Protein AF-A0A505DAJ3-F1 (afdb_monomer_lite)

Sequence (87 aa):
MTRSRTPRSRWPHGASSEPEGTGTRLRQFARIGPGRSGVSLAIDRAPEREEGIVAFRLAELRTNMEATLCGIKALAEEADWEQVPAR

pLDDT: mean 80.29, std 18.84, range [36.22, 98.19]

Secondary structure (DSSP, 8-state):
-------S-----EEEEEEETTEEEEEEE----SS--HHHHHHHH-GGGHHHHHHHHHHHHHHHHHHHHHHHHHHHHH--GGGS---

Radius of gyration: 18.71 Å; chains: 1; bounding box: 54×20×52 Å

InterPro domains:
  IPR023393 START-like domain superfamily [G3DSA:3.30.530.20] (2-83)

Foldseek 3Di:
DDPDQFDQADDDQDWDWDDDPPDIDIDTDGDGDPGQDVLNVVCVVPVVCNVVSVVVVVVVVVVVVVVVVVVVVVCVVPDPPVPDDDD

Organism: NCBI:txid2315329

Structure (mmCIF, N/CA/C/O backbone):
data_AF-A0A505DAJ3-F1
#
_entry.id   AF-A0A505DAJ3-F1
#
loop_
_atom_site.group_PDB
_atom_site.id
_atom_site.type_symbol
_atom_site.label_atom_id
_atom_site.label_alt_id
_atom_site.label_comp_id
_atom_site.label_asym_id
_atom_site.label_entity_id
_atom_site.label_seq_id
_atom_site.pdbx_PDB_ins_code
_atom_site.Cartn_x
_atom_site.Cartn_y
_atom_site.Cartn_z
_atom_site.occupancy
_atom_site.B_iso_or_equiv
_atom_site.auth_seq_id
_atom_site.auth_comp_id
_atom_site.auth_asym_id
_atom_site.auth_atom_id
_atom_site.pdbx_PDB_model_num
ATOM 1 N N . MET A 1 1 ? 35.808 2.020 -3.157 1.00 36.22 1 MET A N 1
ATOM 2 C CA . MET A 1 1 ? 34.402 2.284 -3.545 1.00 36.22 1 MET A CA 1
ATOM 3 C C . MET A 1 1 ? 33.482 1.479 -2.636 1.00 36.22 1 MET A C 1
ATOM 5 O O . MET A 1 1 ? 33.198 0.318 -2.905 1.00 36.22 1 MET A O 1
ATOM 9 N N . THR A 1 2 ? 33.083 2.051 -1.506 1.00 38.53 2 THR A N 1
ATOM 10 C CA . THR A 1 2 ? 32.161 1.425 -0.550 1.00 38.53 2 THR A CA 1
ATOM 11 C C . THR A 1 2 ? 30.757 1.455 -1.155 1.00 38.53 2 THR A C 1
ATOM 13 O O . THR A 1 2 ? 30.198 2.530 -1.353 1.00 38.53 2 THR A O 1
ATOM 16 N N . ARG A 1 3 ? 30.187 0.292 -1.505 1.00 40.78 3 ARG A N 1
ATOM 17 C CA . ARG A 1 3 ? 28.780 0.203 -1.930 1.00 40.78 3 ARG A CA 1
ATOM 18 C C . ARG A 1 3 ? 27.912 0.617 -0.741 1.00 40.78 3 ARG A C 1
ATOM 20 O O . ARG A 1 3 ? 27.811 -0.136 0.226 1.00 40.78 3 ARG A O 1
ATOM 27 N N . SER A 1 4 ? 27.306 1.802 -0.790 1.00 44.22 4 SER A N 1
ATOM 28 C CA . SER A 1 4 ? 26.281 2.179 0.179 1.00 44.22 4 SER A CA 1
ATOM 29 C C . SER A 1 4 ? 25.109 1.211 0.009 1.00 44.22 4 SER A C 1
ATOM 31 O O . SER A 1 4 ? 24.460 1.134 -1.034 1.00 44.22 4 SER A O 1
ATOM 33 N N . ARG A 1 5 ? 24.876 0.368 1.017 1.00 52.72 5 ARG A N 1
ATOM 34 C CA . ARG A 1 5 ? 23.734 -0.545 1.025 1.00 52.72 5 ARG A CA 1
ATOM 35 C C . ARG A 1 5 ? 22.514 0.264 1.453 1.00 52.72 5 ARG A C 1
ATOM 37 O O . ARG A 1 5 ? 22.156 0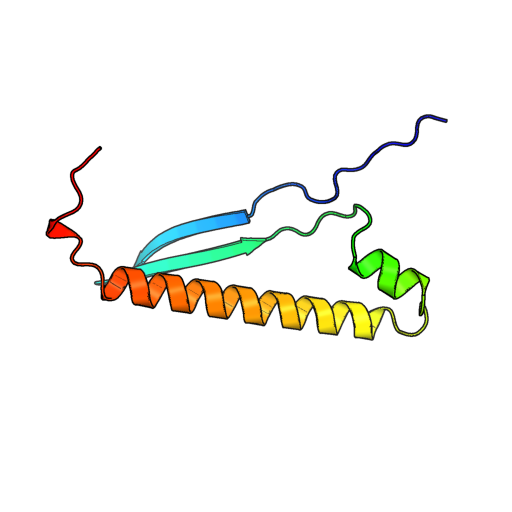.262 2.626 1.00 52.72 5 ARG A O 1
ATOM 44 N N . THR A 1 6 ? 21.919 1.012 0.524 1.00 55.59 6 THR A N 1
ATOM 45 C CA . THR A 1 6 ? 20.714 1.797 0.813 1.00 55.59 6 THR A CA 1
ATOM 46 C C . THR A 1 6 ? 19.604 0.839 1.264 1.00 55.59 6 THR A C 1
ATOM 48 O O . THR A 1 6 ? 19.303 -0.116 0.537 1.00 55.59 6 THR A O 1
ATOM 51 N N . PRO A 1 7 ? 19.020 1.019 2.462 1.00 53.12 7 PRO A N 1
ATOM 52 C CA . PRO A 1 7 ? 17.971 0.135 2.953 1.00 53.12 7 PRO A CA 1
ATOM 53 C C . PRO A 1 7 ? 16.781 0.134 1.983 1.00 53.12 7 PRO A C 1
ATOM 55 O O . PRO A 1 7 ? 16.324 1.188 1.540 1.00 53.12 7 PRO A O 1
ATOM 58 N N . ARG A 1 8 ? 16.294 -1.069 1.646 1.00 51.44 8 ARG A N 1
ATOM 59 C CA . ARG A 1 8 ? 15.191 -1.303 0.689 1.00 51.44 8 ARG A CA 1
ATOM 60 C C . ARG A 1 8 ? 13.882 -0.618 1.091 1.00 51.44 8 ARG A C 1
ATOM 62 O O . ARG A 1 8 ? 13.098 -0.248 0.227 1.00 51.44 8 ARG A O 1
ATOM 69 N N . SER A 1 9 ? 13.699 -0.386 2.385 1.00 38.41 9 SER A N 1
ATOM 70 C CA . SER A 1 9 ? 12.530 0.272 2.956 1.00 38.41 9 SER A CA 1
ATOM 71 C C . SER A 1 9 ? 12.991 1.099 4.155 1.00 38.41 9 SER A C 1
ATOM 73 O O . SER A 1 9 ? 13.690 0.579 5.024 1.00 38.41 9 SER A O 1
ATOM 75 N N . ARG A 1 10 ? 12.605 2.379 4.231 1.00 47.53 10 ARG A N 1
ATOM 76 C CA . ARG A 1 10 ? 12.667 3.160 5.475 1.00 47.53 10 ARG A CA 1
ATOM 77 C C . ARG A 1 10 ? 11.232 3.352 5.959 1.00 47.53 10 ARG A C 1
ATOM 79 O O . ARG A 1 10 ? 10.497 4.128 5.345 1.00 47.53 10 ARG A O 1
ATOM 86 N N . TRP A 1 11 ? 10.876 2.647 7.042 1.00 41.34 11 TRP A N 1
ATOM 87 C CA . TRP A 1 11 ? 9.592 2.733 7.765 1.00 41.34 11 TRP A CA 1
ATOM 88 C C . TRP A 1 11 ? 9.152 4.212 7.869 1.00 41.34 11 TRP A C 1
ATOM 90 O O . TRP A 1 11 ? 9.998 5.086 8.108 1.00 41.34 11 TRP A O 1
ATOM 100 N N . PRO A 1 12 ? 7.885 4.522 7.542 1.00 52.53 12 PRO A N 1
ATOM 101 C CA . PRO A 1 12 ? 6.767 4.041 8.339 1.00 52.53 12 PRO A CA 1
ATOM 102 C C . PRO A 1 12 ? 5.788 3.195 7.515 1.00 52.53 12 PRO A C 1
ATOM 104 O O . PRO A 1 12 ? 5.217 3.679 6.541 1.00 52.53 12 PRO A O 1
ATOM 107 N N . HIS A 1 13 ? 5.565 1.948 7.923 1.00 53.12 13 HIS A N 1
ATOM 108 C CA . HIS A 1 13 ? 4.212 1.404 7.871 1.00 53.12 13 HIS A CA 1
ATOM 109 C C . HIS A 1 13 ? 3.556 1.885 9.162 1.00 53.12 13 HIS A C 1
ATOM 111 O O . HIS A 1 13 ? 3.924 1.425 10.243 1.00 53.12 13 HIS A O 1
ATOM 117 N N . GLY A 1 14 ? 2.718 2.911 9.063 1.00 56.84 14 GLY A N 1
ATOM 118 C CA . GLY A 1 14 ? 1.986 3.465 10.194 1.00 56.84 14 GLY A CA 1
ATOM 119 C C . GLY A 1 14 ? 0.507 3.183 10.006 1.00 56.84 14 GLY A C 1
ATOM 120 O O . GLY A 1 14 ? -0.025 3.369 8.910 1.00 56.84 14 GLY A O 1
ATOM 121 N N . ALA A 1 15 ? -0.134 2.718 11.068 1.00 57.88 15 ALA A N 1
ATOM 122 C CA . ALA A 1 15 ? -1.574 2.777 11.194 1.00 57.88 15 ALA A CA 1
ATOM 123 C C . ALA A 1 15 ? -1.894 3.874 12.213 1.00 57.88 15 ALA A C 1
ATOM 125 O O . ALA A 1 15 ? -1.265 3.911 13.270 1.00 57.88 15 ALA A O 1
ATOM 126 N N . SER A 1 16 ? -2.811 4.782 11.891 1.00 76.00 16 SER A N 1
ATOM 127 C CA . SER A 1 16 ? -3.345 5.737 12.865 1.00 76.00 16 SER A CA 1
ATOM 128 C C . SER A 1 16 ? -4.837 5.504 13.023 1.00 76.00 16 SER A C 1
ATOM 130 O O . SER A 1 16 ? -5.542 5.294 12.034 1.00 76.00 16 SER A O 1
ATOM 132 N N . SER A 1 17 ? -5.300 5.523 14.266 1.00 74.81 17 SER A N 1
ATOM 133 C CA . SER A 1 17 ? -6.708 5.425 14.625 1.00 74.81 17 SER A CA 1
ATOM 134 C C . SER A 1 17 ? -7.141 6.716 15.299 1.00 74.81 17 SER A C 1
ATOM 136 O O . SER A 1 17 ? -6.486 7.162 16.240 1.00 74.81 17 SER A O 1
ATOM 138 N N . GLU A 1 18 ? -8.241 7.297 14.844 1.00 85.38 18 GLU A N 1
ATOM 139 C CA . GLU A 1 18 ? -8.864 8.463 15.473 1.00 85.38 18 GLU A CA 1
ATOM 140 C C . GLU A 1 18 ? -10.350 8.160 15.705 1.00 85.38 18 GLU A C 1
ATOM 142 O O . GLU A 1 18 ? -10.961 7.506 14.853 1.00 85.38 18 GLU A O 1
ATOM 147 N N . PRO A 1 19 ? -10.949 8.595 16.827 1.00 84.38 19 PRO A N 1
ATOM 148 C CA . PRO A 1 19 ? -12.393 8.498 17.009 1.00 84.38 19 PRO A CA 1
ATOM 149 C C . PRO A 1 19 ? -13.128 9.218 15.872 1.00 84.38 19 PRO A C 1
ATOM 151 O O . PRO A 1 19 ? -12.774 10.341 15.511 1.00 84.38 19 PRO A O 1
ATOM 154 N N . GLU A 1 20 ? -14.162 8.594 15.314 1.00 87.12 20 GLU A N 1
ATOM 155 C CA . GLU A 1 20 ? -15.008 9.185 14.273 1.00 87.12 20 GLU A CA 1
ATOM 156 C C . GLU A 1 20 ? -16.468 8.826 14.567 1.00 87.12 20 GLU A C 1
ATOM 158 O O . GLU A 1 20 ? -16.939 7.725 14.276 1.00 87.12 20 GLU A O 1
ATOM 163 N N . GLY A 1 21 ? -17.183 9.753 15.212 1.00 87.25 21 GLY A N 1
ATOM 164 C CA . GLY A 1 21 ? -18.549 9.520 15.681 1.00 87.25 21 GLY A CA 1
ATOM 165 C C . GLY A 1 21 ? -18.611 8.376 16.695 1.00 87.25 21 GLY A C 1
ATOM 166 O O . GLY A 1 21 ? -17.925 8.406 17.712 1.00 87.25 21 GLY A O 1
ATOM 167 N N . THR A 1 22 ? -19.434 7.368 16.411 1.00 85.62 22 THR A N 1
ATOM 168 C CA . THR A 1 22 ? -19.556 6.146 17.225 1.00 85.62 22 THR A CA 1
ATOM 169 C C . THR A 1 22 ? -18.534 5.067 16.854 1.00 85.62 22 THR A C 1
ATOM 171 O O . THR A 1 22 ? -18.597 3.966 17.392 1.00 85.62 22 THR A O 1
ATOM 174 N N . GLY A 1 23 ? -17.631 5.344 15.909 1.00 87.44 23 GLY A N 1
ATOM 175 C CA . GLY A 1 23 ? -16.651 4.393 15.395 1.00 87.44 23 GLY A CA 1
ATOM 176 C C . GLY A 1 23 ? -15.215 4.902 15.482 1.00 87.44 23 GLY A C 1
ATOM 177 O O . GLY A 1 23 ? -14.905 5.901 16.131 1.00 87.44 23 GLY A O 1
ATOM 178 N N . THR A 1 24 ? -14.315 4.186 14.810 1.00 89.88 24 THR A N 1
ATOM 179 C CA . THR A 1 24 ? -12.895 4.537 14.711 1.00 89.88 24 THR A CA 1
ATOM 180 C C . THR A 1 24 ? -12.478 4.609 13.253 1.00 89.88 24 THR A C 1
ATOM 182 O O . THR A 1 24 ? -12.715 3.684 12.475 1.00 89.88 24 THR A O 1
ATOM 185 N N . ARG A 1 25 ? -11.785 5.685 12.892 1.00 90.75 25 ARG A N 1
ATOM 186 C CA . ARG A 1 25 ? -11.158 5.835 11.587 1.00 90.75 25 ARG A CA 1
ATOM 187 C C . ARG A 1 25 ? -9.756 5.259 11.603 1.00 90.75 25 ARG A C 1
ATOM 189 O O . ARG A 1 25 ? -8.862 5.850 12.200 1.00 90.75 25 ARG A O 1
ATOM 196 N N . LEU A 1 26 ? -9.539 4.163 10.883 1.00 91.38 26 LEU A N 1
ATOM 197 C CA . LEU A 1 26 ? -8.211 3.590 10.678 1.00 91.38 26 LEU A CA 1
ATOM 198 C C . LEU A 1 26 ? -7.609 4.072 9.352 1.00 91.38 26 LEU A C 1
ATOM 200 O O . LEU A 1 26 ? -8.206 3.914 8.288 1.00 91.38 26 LEU A O 1
ATOM 204 N N . ARG A 1 27 ? -6.401 4.635 9.397 1.00 91.12 27 ARG A N 1
ATOM 205 C CA . ARG A 1 27 ? -5.614 4.991 8.208 1.00 91.12 27 ARG A CA 1
ATOM 206 C C . ARG A 1 27 ? -4.381 4.111 8.140 1.00 91.12 27 ARG A C 1
ATOM 208 O O . ARG A 1 27 ? -3.643 4.042 9.113 1.00 91.12 27 ARG A O 1
ATOM 215 N N . GLN A 1 28 ? -4.122 3.511 6.982 1.00 89.62 28 GLN A N 1
ATOM 216 C CA . GLN A 1 28 ? -2.893 2.771 6.700 1.00 89.62 28 GLN A CA 1
ATOM 217 C C . GLN A 1 28 ? -2.104 3.486 5.602 1.00 89.62 28 GLN A C 1
ATOM 219 O O . GLN A 1 28 ? -2.670 3.890 4.586 1.00 89.62 28 GLN A O 1
ATOM 224 N N . PHE A 1 29 ? -0.791 3.618 5.779 1.00 89.44 29 PHE A N 1
ATOM 225 C CA . PHE A 1 29 ? 0.096 4.152 4.749 1.00 89.44 29 PHE A CA 1
ATOM 226 C C . PHE A 1 29 ? 1.435 3.409 4.716 1.00 89.44 29 PHE A C 1
ATOM 228 O O . PHE A 1 29 ? 1.836 2.757 5.682 1.00 89.44 29 PHE A O 1
ATOM 235 N N . ALA A 1 30 ? 2.136 3.520 3.588 1.00 84.44 30 ALA A N 1
ATOM 236 C CA . ALA A 1 30 ? 3.466 2.962 3.391 1.00 84.44 30 ALA A CA 1
ATOM 237 C C . ALA A 1 30 ? 4.350 3.957 2.634 1.00 84.44 30 ALA A C 1
ATOM 239 O O . ALA A 1 30 ? 3.888 4.645 1.724 1.00 84.44 30 ALA A O 1
ATOM 240 N N . ARG A 1 31 ? 5.641 4.001 2.977 1.00 83.38 31 ARG A N 1
ATOM 241 C CA . ARG A 1 31 ? 6.660 4.714 2.198 1.00 83.38 31 ARG A CA 1
ATOM 242 C C . ARG A 1 31 ? 7.584 3.715 1.514 1.00 83.38 31 ARG A C 1
ATOM 244 O O . ARG A 1 31 ? 8.334 3.002 2.180 1.00 83.38 31 ARG A O 1
ATOM 251 N N . ILE A 1 32 ? 7.565 3.708 0.187 1.00 81.50 32 ILE A N 1
ATOM 252 C CA . ILE A 1 32 ? 8.451 2.867 -0.619 1.00 81.50 32 ILE A CA 1
ATOM 253 C C . ILE A 1 32 ? 9.810 3.564 -0.730 1.00 81.50 32 ILE A C 1
ATOM 255 O O . ILE A 1 32 ? 9.896 4.728 -1.115 1.00 81.50 32 ILE A O 1
ATOM 259 N N . GLY A 1 33 ? 10.870 2.870 -0.313 1.00 74.31 33 GLY A N 1
ATOM 260 C CA . GLY A 1 33 ? 12.235 3.385 -0.376 1.00 74.31 33 GLY A CA 1
ATOM 261 C C . GLY A 1 33 ? 12.864 3.203 -1.762 1.00 74.31 33 GLY A C 1
ATOM 262 O O . GLY A 1 33 ? 12.421 2.352 -2.530 1.00 74.31 33 GLY A O 1
ATOM 263 N N . PRO A 1 34 ? 13.944 3.941 -2.071 1.00 76.56 34 PRO A N 1
ATOM 264 C CA . PRO A 1 34 ? 14.637 3.854 -3.359 1.00 76.56 34 PRO A CA 1
ATOM 265 C C . PRO A 1 34 ? 15.500 2.589 -3.508 1.00 76.56 34 PRO A C 1
ATOM 267 O O . PRO A 1 34 ? 16.118 2.374 -4.548 1.00 76.56 34 PRO A O 1
ATOM 270 N N . GLY A 1 35 ? 15.630 1.769 -2.460 1.00 80.06 35 GLY A N 1
ATOM 271 C CA . GLY A 1 35 ? 16.468 0.579 -2.524 1.00 80.06 35 GLY A CA 1
ATOM 272 C C . GLY A 1 35 ? 15.870 -0.471 -3.462 1.00 80.06 35 GLY A C 1
ATOM 273 O O . GLY A 1 35 ? 14.670 -0.734 -3.431 1.00 80.06 35 GLY A O 1
ATOM 274 N N . ARG A 1 36 ? 16.733 -1.097 -4.275 1.00 80.62 36 ARG A N 1
ATOM 275 C CA . ARG A 1 36 ? 16.348 -2.111 -5.273 1.00 80.62 36 ARG A CA 1
ATOM 276 C C . ARG A 1 36 ? 15.360 -3.113 -4.703 1.00 80.62 36 ARG A C 1
ATOM 278 O O . ARG A 1 36 ? 15.710 -3.768 -3.735 1.00 80.62 36 ARG A O 1
ATOM 285 N N . SER A 1 37 ? 14.210 -3.324 -5.323 1.00 84.25 37 SER A N 1
ATOM 286 C CA . SER A 1 37 ? 13.177 -4.259 -4.856 1.00 84.25 37 SER A CA 1
ATOM 287 C C . SER A 1 37 ? 12.918 -5.367 -5.886 1.00 84.25 37 SER A C 1
ATOM 289 O O . SER A 1 37 ? 13.614 -5.455 -6.897 1.00 84.25 37 SER A O 1
ATOM 291 N N . GLY A 1 38 ? 11.923 -6.230 -5.645 1.00 87.31 38 GLY A N 1
ATOM 292 C CA . GLY A 1 38 ? 11.435 -7.154 -6.678 1.00 87.31 38 GLY A CA 1
ATOM 293 C C . GLY A 1 38 ? 10.907 -6.425 -7.922 1.00 87.31 38 GLY A C 1
ATOM 294 O O . GLY A 1 38 ? 11.035 -6.944 -9.024 1.00 87.31 38 GLY A O 1
ATOM 295 N N . VAL A 1 39 ? 10.414 -5.190 -7.759 1.00 91.12 39 VAL A N 1
ATOM 296 C CA . VAL A 1 39 ? 9.992 -4.318 -8.869 1.00 91.12 39 VAL A CA 1
ATOM 297 C C . VAL A 1 39 ? 11.194 -3.934 -9.730 1.00 91.12 39 VAL A C 1
ATOM 299 O O . VAL A 1 39 ? 11.140 -4.074 -10.944 1.00 91.12 39 VAL A O 1
ATOM 302 N N . SER A 1 40 ? 12.317 -3.557 -9.108 1.00 90.44 40 SER A N 1
ATOM 303 C CA . SER A 1 40 ? 13.553 -3.233 -9.837 1.00 90.44 40 SER A CA 1
ATOM 304 C C . SER A 1 40 ? 14.061 -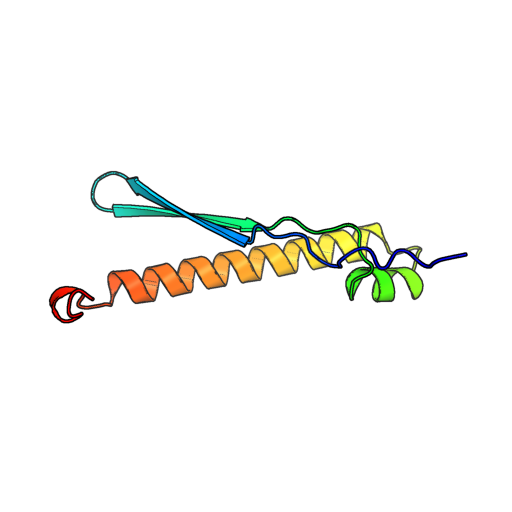4.410 -10.672 1.00 90.44 40 SER A C 1
ATOM 306 O O . SER A 1 40 ? 14.531 -4.207 -11.779 1.00 90.44 40 SER A O 1
ATOM 308 N N . LEU A 1 41 ? 13.933 -5.646 -10.171 1.00 92.62 41 LEU A N 1
ATOM 309 C CA . LEU A 1 41 ? 14.322 -6.844 -10.927 1.00 92.62 41 LEU A CA 1
ATOM 310 C C . LEU A 1 41 ? 13.400 -7.120 -12.122 1.00 92.62 41 LEU A C 1
ATOM 312 O O . LEU A 1 41 ? 13.853 -7.673 -13.119 1.00 92.62 41 LEU A O 1
ATOM 316 N N . ALA A 1 42 ? 12.114 -6.781 -12.018 1.00 93.75 42 ALA A N 1
ATOM 317 C CA . ALA A 1 42 ? 11.183 -6.895 -13.136 1.00 93.75 42 ALA A CA 1
ATOM 318 C C . ALA A 1 42 ? 11.485 -5.842 -14.213 1.00 93.75 42 ALA A C 1
ATOM 320 O O . ALA A 1 42 ? 11.514 -6.185 -15.391 1.00 93.75 42 ALA A O 1
ATOM 321 N N . ILE A 1 43 ? 11.787 -4.605 -13.802 1.00 95.19 43 ILE A N 1
ATOM 322 C CA . ILE A 1 43 ? 12.191 -3.517 -14.705 1.00 95.19 43 ILE A CA 1
ATOM 323 C C . ILE A 1 43 ? 13.507 -3.862 -15.413 1.00 95.19 43 ILE A C 1
ATOM 325 O O . ILE A 1 43 ? 13.578 -3.753 -16.628 1.00 95.19 43 ILE A O 1
ATOM 329 N N . ASP A 1 44 ? 14.512 -4.381 -14.695 1.00 95.75 44 ASP A N 1
ATOM 330 C CA . ASP A 1 44 ? 15.790 -4.800 -15.298 1.00 95.75 44 ASP A CA 1
ATOM 331 C C . ASP A 1 44 ? 15.609 -5.828 -16.437 1.00 95.75 44 ASP A C 1
ATOM 333 O O . ASP A 1 44 ? 16.431 -5.896 -17.347 1.00 95.75 44 ASP A O 1
ATOM 337 N N . ARG A 1 45 ? 14.559 -6.662 -16.375 1.00 96.88 45 ARG A N 1
ATOM 338 C CA . ARG A 1 45 ? 14.264 -7.701 -17.379 1.00 96.88 45 ARG A CA 1
ATOM 339 C C . ARG A 1 45 ? 13.474 -7.185 -18.582 1.00 96.88 45 ARG A C 1
ATOM 341 O O . ARG A 1 45 ? 13.527 -7.826 -19.626 1.00 96.88 45 ARG A O 1
ATOM 348 N N . ALA A 1 46 ? 12.719 -6.103 -18.416 1.00 96.31 46 ALA A N 1
ATOM 349 C CA . ALA A 1 46 ? 11.843 -5.523 -19.434 1.00 96.31 46 ALA A CA 1
ATOM 350 C C . ALA A 1 46 ? 11.752 -3.997 -19.232 1.00 96.31 46 ALA A C 1
ATOM 352 O O . ALA A 1 46 ? 10.717 -3.493 -18.776 1.00 96.31 46 ALA A O 1
ATOM 353 N N . PRO A 1 47 ? 12.843 -3.254 -19.495 1.00 96.38 47 PRO A N 1
ATOM 354 C CA . PRO A 1 47 ? 12.919 -1.820 -19.212 1.00 96.38 47 PRO A CA 1
ATOM 355 C C . PRO A 1 47 ? 11.887 -1.009 -20.003 1.00 96.38 47 PRO A C 1
ATOM 357 O O . PRO A 1 47 ? 11.342 -0.033 -19.500 1.00 96.38 47 PRO A O 1
ATOM 360 N N . GLU A 1 48 ? 11.529 -1.456 -21.205 1.00 98.19 48 GLU A N 1
ATOM 361 C CA . GLU A 1 48 ? 10.484 -0.856 -22.037 1.00 98.19 48 GLU A CA 1
ATOM 362 C C . GLU A 1 48 ? 9.078 -0.933 -21.417 1.00 98.19 48 GLU A C 1
ATOM 364 O O . GLU A 1 48 ? 8.157 -0.266 -21.884 1.00 98.19 48 GLU A O 1
ATOM 369 N N . ARG A 1 49 ? 8.896 -1.743 -20.365 1.00 97.44 49 ARG A N 1
ATOM 370 C CA . ARG A 1 49 ? 7.628 -1.916 -19.642 1.00 97.44 49 ARG A CA 1
ATOM 371 C C . ARG A 1 49 ? 7.633 -1.275 -18.259 1.00 97.44 49 ARG A C 1
ATOM 373 O O . ARG A 1 49 ? 6.737 -1.575 -17.470 1.00 97.44 49 ARG A O 1
ATOM 380 N N . GLU A 1 50 ? 8.611 -0.427 -17.943 1.00 95.81 50 GLU A N 1
ATOM 381 C CA . GLU A 1 50 ? 8.784 0.141 -16.602 1.00 95.81 50 GLU A CA 1
ATOM 382 C C . GLU A 1 50 ? 7.491 0.749 -16.040 1.00 95.81 50 GLU A C 1
ATOM 384 O O . GLU A 1 50 ? 7.051 0.350 -14.960 1.00 95.81 50 GLU A O 1
ATOM 389 N N . GLU A 1 51 ? 6.833 1.638 -16.787 1.00 97.00 51 GLU A N 1
ATOM 390 C CA . GLU A 1 51 ? 5.597 2.296 -16.343 1.00 97.00 51 GLU A CA 1
ATOM 391 C C . GLU A 1 51 ? 4.482 1.288 -16.039 1.00 97.00 51 GLU A C 1
ATOM 393 O O . GLU A 1 51 ? 3.821 1.376 -15.003 1.00 97.00 51 GLU A O 1
ATOM 398 N N . GLY A 1 52 ? 4.313 0.281 -16.902 1.00 97.62 52 GLY A N 1
ATOM 399 C CA . GLY A 1 52 ? 3.320 -0.776 -16.715 1.00 97.62 52 GLY A CA 1
ATOM 400 C C . GLY A 1 52 ? 3.620 -1.653 -15.499 1.00 97.62 52 GLY A C 1
ATOM 401 O O . GLY A 1 52 ? 2.715 -1.982 -14.731 1.00 97.62 52 GLY A O 1
ATOM 402 N N . ILE A 1 53 ? 4.893 -1.990 -15.278 1.00 96.25 53 ILE A N 1
ATOM 403 C CA . ILE A 1 53 ? 5.341 -2.747 -14.105 1.00 96.25 53 ILE A CA 1
ATOM 404 C C . ILE A 1 53 ? 5.074 -1.942 -12.829 1.00 96.25 53 ILE A C 1
ATOM 406 O O . ILE A 1 53 ? 4.526 -2.480 -11.868 1.00 96.25 53 ILE A O 1
ATOM 410 N N . VAL A 1 54 ? 5.424 -0.655 -12.805 1.00 93.56 54 VAL A N 1
ATOM 411 C CA . VAL A 1 54 ? 5.188 0.212 -11.643 1.00 93.56 54 VAL A CA 1
ATOM 412 C C . VAL A 1 54 ? 3.691 0.357 -11.371 1.00 93.56 54 VAL A C 1
ATOM 414 O O . VAL A 1 54 ? 3.264 0.145 -10.234 1.00 93.56 54 VAL A O 1
ATOM 417 N N . ALA A 1 55 ? 2.883 0.645 -12.394 1.00 96.06 55 ALA A N 1
ATOM 418 C CA . ALA A 1 55 ? 1.435 0.794 -12.263 1.00 96.06 55 ALA A CA 1
ATOM 419 C C . ALA A 1 55 ? 0.774 -0.477 -11.714 1.00 96.06 55 ALA A C 1
ATOM 421 O O . ALA A 1 55 ? 0.006 -0.410 -10.753 1.00 96.06 55 ALA A O 1
ATOM 422 N N . PHE A 1 56 ? 1.133 -1.642 -12.260 1.00 96.88 56 PHE A N 1
ATOM 423 C CA . PHE A 1 56 ? 0.635 -2.931 -11.786 1.00 96.88 56 PHE A CA 1
ATOM 424 C C . PHE A 1 56 ? 0.980 -3.168 -10.311 1.00 96.88 56 PHE A C 1
ATOM 426 O O . PHE A 1 56 ? 0.110 -3.497 -9.509 1.00 96.88 56 PHE A O 1
ATOM 433 N N . ARG A 1 57 ? 2.236 -2.931 -9.913 1.00 94.38 57 ARG A N 1
ATOM 434 C CA . ARG A 1 57 ? 2.680 -3.159 -8.528 1.00 94.38 57 ARG A CA 1
ATOM 435 C C . ARG A 1 57 ? 2.049 -2.185 -7.535 1.00 94.38 57 ARG A C 1
ATOM 437 O O . ARG A 1 57 ? 1.801 -2.570 -6.393 1.00 94.38 57 ARG A O 1
ATOM 444 N N . LEU A 1 58 ? 1.772 -0.947 -7.947 1.00 93.12 58 LEU A N 1
ATOM 445 C CA . LEU A 1 58 ? 1.024 0.010 -7.130 1.00 93.12 58 LEU A CA 1
ATOM 446 C C . LEU A 1 58 ? -0.448 -0.396 -6.978 1.00 93.12 58 LEU A C 1
ATOM 448 O O . LEU A 1 58 ? -0.998 -0.253 -5.886 1.00 93.12 58 LEU A O 1
ATOM 452 N N . ALA A 1 59 ? -1.066 -0.934 -8.032 1.00 96.00 59 ALA A N 1
ATOM 453 C CA . ALA A 1 59 ? -2.422 -1.470 -7.968 1.00 96.00 59 ALA A CA 1
ATOM 454 C C . ALA A 1 59 ? -2.503 -2.686 -7.031 1.00 96.00 59 ALA A C 1
ATOM 456 O O . ALA A 1 59 ? -3.329 -2.696 -6.122 1.00 96.00 59 ALA A O 1
ATOM 457 N N . GLU A 1 60 ? -1.587 -3.652 -7.164 1.00 95.88 60 GLU A N 1
ATOM 458 C CA . GLU A 1 60 ? -1.513 -4.806 -6.256 1.00 95.88 60 GLU A CA 1
ATOM 459 C C . GLU A 1 60 ? -1.322 -4.380 -4.794 1.00 95.88 60 GLU A C 1
ATOM 461 O O . GLU A 1 60 ? -1.958 -4.926 -3.891 1.00 95.88 60 GLU A O 1
ATOM 466 N N . LEU A 1 61 ? -0.451 -3.398 -4.538 1.00 93.12 61 LEU A N 1
ATOM 467 C CA . LEU A 1 61 ? -0.246 -2.881 -3.187 1.00 93.12 61 LEU A CA 1
ATOM 468 C C . LEU A 1 61 ? -1.540 -2.291 -2.616 1.00 93.12 61 LEU A C 1
ATOM 470 O O . LEU A 1 61 ? -1.889 -2.599 -1.478 1.00 93.12 61 LEU A O 1
ATOM 474 N N . ARG A 1 62 ? -2.259 -1.482 -3.403 1.00 94.75 62 ARG A N 1
ATOM 475 C CA . ARG A 1 62 ? -3.546 -0.902 -3.004 1.00 94.75 62 ARG A CA 1
ATOM 476 C C . ARG A 1 62 ? -4.563 -1.982 -2.648 1.00 94.75 62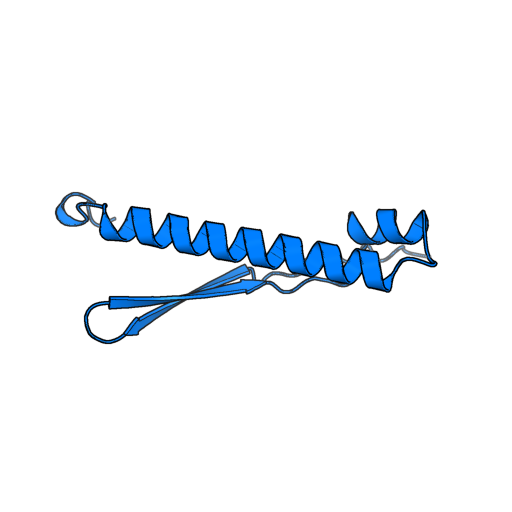 ARG A C 1
ATOM 478 O O . ARG A 1 62 ? -5.114 -1.929 -1.555 1.00 94.75 62 ARG A O 1
ATOM 485 N N . THR A 1 63 ? -4.765 -2.966 -3.523 1.00 97.44 63 THR A N 1
ATOM 486 C CA . THR A 1 63 ? -5.721 -4.059 -3.289 1.00 97.44 63 THR A CA 1
ATOM 487 C C . THR A 1 63 ? -5.410 -4.809 -1.995 1.00 97.44 63 THR A C 1
ATOM 489 O O . THR A 1 63 ? -6.305 -5.082 -1.201 1.00 97.44 63 THR A O 1
ATOM 492 N N . ASN A 1 64 ? -4.132 -5.086 -1.729 1.00 96.12 64 ASN A N 1
ATOM 493 C CA . ASN A 1 64 ? -3.728 -5.768 -0.500 1.00 96.12 64 ASN A CA 1
ATOM 494 C C . ASN A 1 64 ? -3.916 -4.898 0.756 1.00 96.12 64 ASN A C 1
ATOM 496 O O . ASN A 1 64 ? -4.291 -5.412 1.812 1.00 96.12 64 ASN A O 1
ATOM 500 N N . MET A 1 65 ? -3.674 -3.587 0.662 1.00 95.12 65 MET A N 1
ATOM 501 C CA . MET A 1 65 ? -3.941 -2.645 1.755 1.00 95.12 65 MET A CA 1
ATOM 502 C C . MET A 1 65 ? -5.440 -2.563 2.071 1.00 95.12 65 MET A C 1
ATOM 504 O O . MET A 1 65 ? -5.828 -2.626 3.235 1.00 95.12 65 MET A O 1
ATOM 508 N N . GLU A 1 66 ? -6.289 -2.496 1.046 1.00 96.75 66 GLU A N 1
ATOM 509 C CA . GLU A 1 66 ? -7.749 -2.509 1.191 1.00 96.75 66 GLU A CA 1
ATOM 510 C C . GLU A 1 66 ? -8.231 -3.809 1.843 1.00 96.75 66 GLU A C 1
ATOM 512 O O . GLU A 1 66 ? -8.944 -3.760 2.844 1.00 96.75 66 GLU A O 1
ATOM 517 N N . ALA A 1 67 ? -7.759 -4.965 1.364 1.00 97.25 67 ALA A N 1
ATOM 518 C CA . ALA A 1 67 ? -8.078 -6.261 1.964 1.00 97.25 67 ALA A CA 1
ATOM 519 C C . ALA A 1 67 ? -7.653 -6.341 3.441 1.00 97.25 67 ALA A C 1
ATOM 521 O O . ALA A 1 67 ? -8.399 -6.849 4.278 1.00 97.25 67 ALA A O 1
ATOM 522 N N . THR A 1 68 ? -6.484 -5.790 3.779 1.00 95.88 68 THR A N 1
ATOM 523 C CA . THR A 1 68 ? -6.002 -5.723 5.166 1.00 95.88 68 THR A CA 1
ATOM 524 C C . THR A 1 68 ? -6.927 -4.874 6.037 1.00 95.88 68 THR A C 1
ATOM 526 O O . THR A 1 68 ? -7.309 -5.304 7.122 1.00 95.88 68 THR A O 1
ATOM 529 N N . LEU A 1 69 ? -7.314 -3.681 5.572 1.00 95.38 69 LEU A N 1
ATOM 530 C CA . LEU A 1 69 ? -8.224 -2.797 6.305 1.00 95.38 69 LEU A CA 1
ATOM 531 C C . LEU A 1 69 ? -9.611 -3.428 6.488 1.00 95.38 69 LEU A C 1
ATOM 533 O O . LEU A 1 69 ?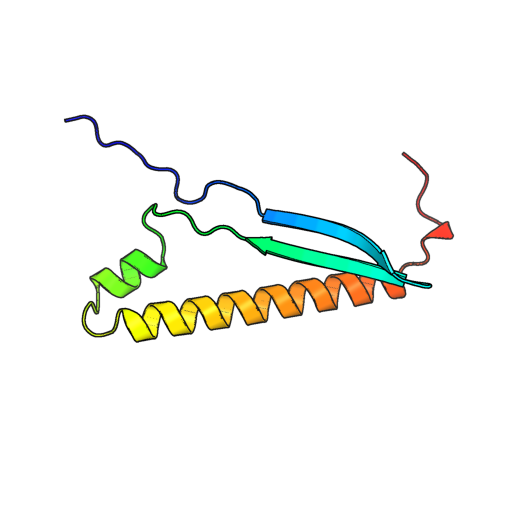 -10.165 -3.354 7.584 1.00 95.38 69 LEU A O 1
ATOM 537 N N . CYS A 1 70 ? -10.145 -4.089 5.457 1.00 96.12 70 CYS A N 1
ATOM 538 C CA . CYS A 1 70 ? -11.397 -4.841 5.549 1.00 96.12 70 CYS A CA 1
ATOM 539 C C . CYS A 1 70 ? -11.309 -5.972 6.580 1.00 96.12 70 CYS A C 1
ATOM 541 O O . CYS A 1 70 ? -12.211 -6.108 7.402 1.00 96.12 70 CYS A O 1
ATOM 543 N N . GLY A 1 71 ? -10.215 -6.739 6.579 1.00 95.25 71 GLY A N 1
ATOM 544 C CA . GLY A 1 71 ? -9.989 -7.795 7.565 1.00 95.25 71 GLY A CA 1
ATOM 545 C C . GLY A 1 71 ? -9.892 -7.261 8.996 1.00 95.25 71 GLY A C 1
ATOM 546 O O . GLY A 1 71 ? -10.513 -7.816 9.897 1.00 95.25 71 GLY A O 1
ATOM 547 N N . ILE A 1 72 ? -9.175 -6.151 9.211 1.00 93.31 72 ILE A N 1
ATOM 548 C CA . ILE A 1 72 ? -9.09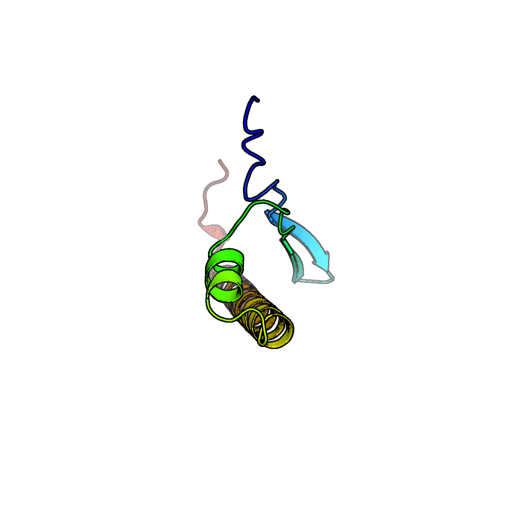2 -5.503 10.531 1.00 93.31 72 ILE A CA 1
ATOM 549 C C . ILE A 1 72 ? -10.473 -5.030 10.992 1.00 93.31 72 ILE A C 1
ATOM 551 O O . ILE A 1 72 ? -10.818 -5.236 12.151 1.00 93.31 72 ILE A O 1
ATOM 555 N N . LYS A 1 73 ? -11.265 -4.419 10.102 1.00 92.06 73 LYS A N 1
ATOM 556 C CA . LYS A 1 73 ? -12.630 -3.983 10.417 1.00 92.06 73 LYS A CA 1
ATOM 557 C C . LYS A 1 73 ? -13.505 -5.160 10.846 1.00 92.06 73 LYS A C 1
ATOM 559 O O . LYS A 1 73 ? -14.113 -5.076 11.903 1.00 92.06 73 LYS A O 1
ATOM 564 N N . ALA A 1 74 ? -13.522 -6.244 10.067 1.00 93.88 74 ALA A N 1
ATOM 565 C CA . ALA A 1 74 ? -14.307 -7.434 10.393 1.00 93.88 74 ALA A CA 1
ATOM 566 C C . ALA A 1 74 ? -13.931 -7.985 11.776 1.00 93.88 74 ALA A C 1
ATOM 568 O O . ALA A 1 74 ? -14.791 -8.119 12.637 1.00 93.88 74 ALA A O 1
ATOM 569 N N . LEU A 1 75 ? -12.633 -8.176 12.036 1.00 93.12 75 LEU A N 1
ATOM 570 C CA . LEU A 1 75 ? -12.156 -8.647 13.337 1.00 93.12 75 LEU A CA 1
ATOM 571 C C . LEU A 1 75 ? -12.521 -7.697 14.485 1.00 93.12 75 LEU A C 1
ATOM 573 O O . LEU A 1 75 ? -12.876 -8.165 15.558 1.00 93.12 75 LEU A O 1
ATOM 577 N N . ALA A 1 76 ? -12.422 -6.382 14.288 1.00 90.44 76 ALA A N 1
ATOM 578 C CA . ALA A 1 76 ? -12.720 -5.401 15.330 1.00 90.44 76 ALA A CA 1
ATOM 579 C C . ALA A 1 76 ? -14.221 -5.286 15.641 1.00 90.44 76 ALA A C 1
ATOM 581 O O . ALA A 1 76 ? -14.579 -4.992 16.776 1.00 90.44 76 ALA A O 1
ATOM 582 N N . GLU A 1 77 ? -15.085 -5.495 14.647 1.00 89.56 77 GLU A N 1
ATOM 583 C CA . GL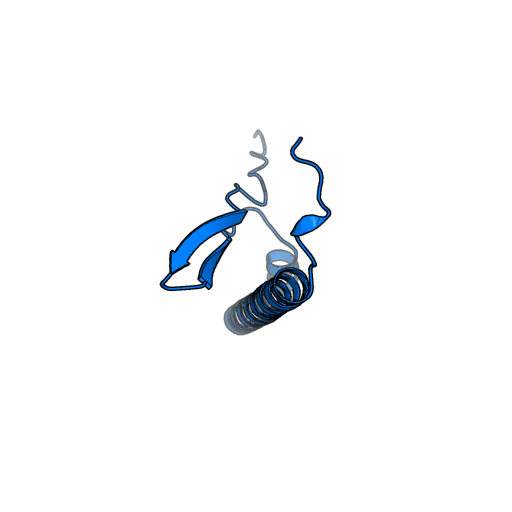U A 1 77 ? -16.543 -5.423 14.803 1.00 89.56 77 GLU A CA 1
ATOM 584 C C . GLU A 1 77 ? -17.154 -6.750 15.269 1.00 89.56 77 GLU A C 1
ATOM 586 O O . GLU A 1 77 ? -18.205 -6.745 15.905 1.00 89.56 77 GLU A O 1
ATOM 591 N N . GLU A 1 78 ? -16.495 -7.876 14.986 1.00 89.88 78 GLU A N 1
ATOM 592 C CA . GLU A 1 78 ? -16.870 -9.202 15.489 1.00 89.88 78 GLU A CA 1
ATOM 593 C C . GLU A 1 78 ? -16.299 -9.492 16.883 1.00 89.88 78 GLU A C 1
ATOM 595 O O . GLU A 1 78 ? -16.844 -10.324 17.609 1.00 89.88 78 GLU A O 1
ATOM 600 N N . ALA A 1 79 ? -15.193 -8.844 17.264 1.00 76.25 79 ALA A N 1
ATOM 601 C CA . ALA A 1 79 ? -14.564 -9.072 18.556 1.00 76.25 79 ALA A CA 1
ATOM 602 C C . ALA A 1 79 ? -15.476 -8.626 19.708 1.00 76.25 79 ALA A C 1
ATOM 604 O O . ALA A 1 79 ? -15.783 -7.443 19.863 1.00 76.25 79 ALA A O 1
ATOM 605 N N . ASP A 1 80 ? -15.808 -9.576 20.583 1.00 66.69 80 ASP A N 1
ATOM 606 C CA . ASP A 1 80 ? -16.309 -9.287 21.925 1.00 66.69 80 ASP A CA 1
ATOM 607 C C . ASP A 1 80 ? -15.146 -8.763 22.786 1.00 66.69 80 ASP A C 1
ATOM 609 O O . ASP A 1 80 ? -14.445 -9.498 23.489 1.00 66.69 80 ASP A O 1
ATOM 613 N N . TRP A 1 81 ? -14.870 -7.469 22.634 1.00 66.12 81 TRP A N 1
ATOM 614 C CA . TRP A 1 81 ? -13.757 -6.764 23.269 1.00 66.12 81 TRP A CA 1
ATOM 615 C C . TRP A 1 81 ? -13.891 -6.665 24.800 1.00 66.12 81 TRP A C 1
ATOM 617 O O . TRP A 1 81 ? -12.927 -6.286 25.464 1.00 66.12 81 TRP A O 1
ATOM 627 N N . GLU A 1 82 ? -15.029 -7.078 25.366 1.00 60.59 82 GLU A N 1
ATOM 628 C CA . GLU A 1 82 ? -15.307 -7.151 26.807 1.00 60.59 82 GLU A CA 1
ATOM 629 C C . GLU A 1 82 ? -14.439 -8.213 27.525 1.00 60.59 82 GLU A C 1
ATOM 631 O O . GLU A 1 82 ? -14.242 -8.160 28.738 1.00 60.59 82 GLU A O 1
ATOM 636 N N . GLN A 1 83 ? -13.876 -9.179 26.784 1.00 56.59 83 GLN A N 1
ATOM 637 C CA . GLN A 1 83 ? -13.140 -10.326 27.340 1.00 56.59 83 GLN A CA 1
ATOM 638 C C . GLN A 1 83 ? -11.609 -10.201 27.256 1.00 56.59 83 GLN A C 1
ATOM 640 O O . GLN A 1 83 ? -10.891 -11.107 27.688 1.00 56.59 83 GLN A O 1
ATOM 645 N N . VAL A 1 84 ? -11.072 -9.107 26.702 1.00 57.38 84 VAL A N 1
ATOM 646 C CA . VAL A 1 84 ? -9.619 -8.910 26.583 1.00 57.38 84 VAL A CA 1
ATOM 647 C C . VAL A 1 84 ? -9.093 -8.269 27.874 1.00 57.38 84 VAL A C 1
ATOM 649 O O . VAL A 1 84 ? -9.358 -7.090 28.107 1.00 57.38 84 VAL A O 1
ATOM 652 N N . PRO A 1 85 ? -8.340 -8.990 28.731 1.00 45.72 85 PRO A N 1
ATOM 653 C CA . PRO A 1 85 ? -7.822 -8.406 29.962 1.00 45.72 85 PRO A CA 1
ATOM 654 C C . PRO A 1 85 ? -6.882 -7.247 29.629 1.00 45.72 85 PRO A C 1
ATOM 656 O O . PRO A 1 85 ? -5.964 -7.392 28.813 1.00 45.72 85 PRO A O 1
ATOM 659 N N . ALA A 1 86 ? -7.114 -6.102 30.275 1.00 53.19 86 ALA A N 1
ATOM 660 C CA . ALA A 1 86 ? -6.208 -4.964 30.228 1.00 53.19 86 ALA A CA 1
ATOM 661 C C . ALA A 1 86 ? -4.808 -5.430 30.661 1.00 53.19 86 ALA A C 1
ATOM 663 O O . ALA A 1 86 ? -4.649 -6.004 31.741 1.00 53.19 86 ALA A O 1
ATOM 664 N N . ARG A 1 87 ? -3.822 -5.249 29.780 1.00 48.03 87 ARG A N 1
ATOM 665 C CA . ARG A 1 87 ? -2.411 -5.523 30.069 1.00 48.03 87 ARG A CA 1
ATOM 666 C C . ARG A 1 87 ? -1.751 -4.306 30.689 1.00 48.03 87 ARG A C 1
ATOM 668 O O . ARG A 1 87 ? -2.077 -3.188 30.231 1.00 48.03 87 ARG A O 1
#

=== Feature glossary ===
A reading guide for the features in this record.

Start from the sequence.

  · This is the polypeptide sequence — one letter per residue, N-terminus first. Length ranges from a few dozen residues for small domains to over a thousand for large multi-domain proteins.

Fold it, and you get atomic coordinates and the backbone conformation that goes with them.

  · Structure coordinates are given as an mmCIF _atom_site loop: one row per atom with element, residue name, chain id, sequence number, and x/y/z position in Å. Only the four main-chain atoms per residue are included here; side chains are omitted to keep the record compact.

  · Backbone dihedral angles. Every residue except chain termini has a φ (preceding-C → N → Cα → C) and a ψ (N → Cα → C → next-N). They are reported in degrees following the IUPAC sign convention. Secondary structure is essentially a statement about which (φ, ψ) basin each residue occupies.

  · The SS8 string is DSSP's per-residue secondary-structure call. α-helix (H) means an i→i+4 H-bond ladder; β-strand (E) means the residue participates in a β-sheet; 3₁₀ (G) and π (I) are tighter and wider helices; T/S are turns/bends; '-' is loop.

  · SS3 is a coarse helix/strand/coil call (letters a/b/c) made by the P-SEA algorithm from inter-Cα distances and dihedrals. It is less detailed than DSSP but needs only Cα positions.

Summarize the fold with a handful of shape descriptors and a per-residue structural alphabet.

  · Radius of gyration (Rg) is the root-mean-square distance of Cα atoms from their centroid — a single number for overall size and compactness. A globular domain of N residues has Rg ≈ 2.2·N^0.38 Å; an extended or disordered chain has a much larger Rg. The Cα contact count is the number of residue pairs whose Cα atoms are within 8 Å and are more than four positions apart in sequence — a standard proxy for tertiary packing density. The bounding box is the smallest axis-aligned box enclosing all Cα atoms.

  · The Foldseek 3Di string encodes local tertiary geometry as a 20-letter alphabet — one character per residue — derived from the relative positions of nearby Cα atoms. Unlike the amino-acid sequence, 3Di is a direct function of the 3D structure, so two proteins with the same fold have similar 3Di strings even at low sequence identity.

  · Solvent-accessible surface area (SASA) is the area in Å² traced out by the centre of a 1.4 Å probe sphere (a water molecule) rolled over the protein's van der Waals surface (Shrake–Rupley / Lee–Richards construction). Buried residues have near-zero SASA; fully exposed residues can exceed 200 Å². The total SASA scales roughly with the number of surface residues.

Ask how reliable the model is.

  · pLDDT (predicted Local Distance Difference Test) is AlphaFold's per-residue confidence score, ranging from 0 to 100. Values above 90 indicate high confidence (typically well-packed cores); 70–90 is confident; 50–70 low confidence; below 50 usually means the region is disordered or the prediction is unreliable there. AlphaFold stores pLDDT in the mmCIF B-factor column.

  · B-factor (Debye–Waller factor) reflects atomic displacement in the crystal lattice. It is an experimental observable (units Å²), not a prediction; low values mean the atom is pinned down, high values mean it moves or is heterogeneous across the crystal.

  · Predicted Aligned Error (PAE) is an AlphaFold confidence matrix: entry (i, j) is the expected error in the position of residue j, in ångströms, when the prediction is superimposed on the true structure at residue i. Low PAE within a block of residues means that block is internally rigid and well-predicted; high PAE between two blocks means their relative placement is uncertain even if each block individually is confident.

Place it in context: what it resembles, what it is annotated as, and how it looks.

  · Nearest PDB neighbors are the top structural matches found by Foldseek when searching this structure against the entire Protein Data Bank. Each hit reports a TM-score (0 to 1; >0.5 almost always implies the same fold) and an E-value. These are *structural* homologs — they may share no detectable sequence similarity.

  · Functional annotations link the protein to curated databases. InterPro entries identify conserved domains and families by matching the sequence against member-database signatures (Pfam, PROSITE, CDD, …). Gene Ontology (GO) terms describe molecular function, biological process, and cellular component in a controlled vocabulary. CATH places the structure in a hierarchical fold classification (Class/Architecture/Topology/Homologous-superfamily). The organism is the source species.

  · Three diagnostic plots accompany the record. The Cα contact map visualizes the tertiary structure as a 2D adjacency matrix (8 Å cutoff, sequence-local contacts suppressed). The Ramachandran plot shows the distribution of backbone (φ, ψ) torsions, with points in the α and β basins reflecting secondary structure content. The PAE plot shows AlphaFold's inter-residue confidence as a color matrix.

  · Six rendered views show the 3D structure from the faces of a cube — i.e. along ±x, ±y, ±z. Rendering representation is drawn randomly per protein from cartoon (secondary-structure ribbons), sticks (backbone bonds), or molecular surface; coloring is either N→C rainbow (blue at the N-terminus through red at the C-terminus) or one color per chain.